Protein AF-A0A6L5EXU1-F1 (afdb_monomer_lite)

Sequence (74 aa):
MIVLDSGGLYAFLDTDDADHEAESAAIDAIPSPFVLTPFVLAEVDYLAQRRLVAAAECAFLSGSTPSRRSPMAI

pLDDT: mean 85.16, std 16.46, range [32.62, 97.69]

Foldseek 3Di:
DEEDALVLVLLCVQPPRPCNVVSVVVVVPDDDDYDYDPVSVVSNVVCCVVPVVVVCVVCVVVVHHDDCPDPDDD

Secondary structure (DSSP, 8-state):
-EEPPHHHHHHHH-TTSTTHHHHHHHHHHSPSPEE--HHHHHHHHHHIIIIIIHHHHHHHHTTPPP--PPPPP-

Structure (mmCIF, N/CA/C/O backbone):
data_AF-A0A6L5EXU1-F1
#
_entry.id   AF-A0A6L5EXU1-F1
#
loop_
_atom_site.group_PDB
_atom_site.id
_atom_site.type_symbol
_atom_site.label_atom_id
_atom_site.label_alt_id
_atom_site.label_comp_id
_atom_site.label_asym_id
_atom_site.label_entity_id
_atom_site.label_seq_id
_atom_site.pdbx_PDB_ins_code
_atom_site.Cartn_x
_atom_site.Cartn_y
_atom_site.Cartn_z
_atom_site.occupancy
_atom_site.B_iso_or_equiv
_atom_site.auth_seq_id
_atom_site.auth_comp_id
_atom_site.auth_asym_id
_atom_site.auth_atom_id
_atom_site.pdbx_PDB_model_num
ATOM 1 N N . MET A 1 1 ? -8.634 2.655 16.816 1.00 82.06 1 MET A N 1
ATOM 2 C CA . MET A 1 1 ? -8.527 3.721 15.799 1.00 82.06 1 MET A CA 1
ATOM 3 C C . MET A 1 1 ? -7.061 3.895 15.479 1.00 82.06 1 MET A C 1
ATOM 5 O O . MET A 1 1 ? -6.307 4.244 16.380 1.00 82.06 1 MET A O 1
ATOM 9 N N . ILE A 1 2 ? -6.676 3.600 14.242 1.00 92.12 2 ILE A N 1
ATOM 10 C CA . ILE A 1 2 ? -5.298 3.712 13.753 1.00 92.12 2 ILE A CA 1
ATOM 11 C C . ILE A 1 2 ? -5.285 4.713 12.602 1.00 92.12 2 ILE A C 1
ATOM 13 O O . ILE A 1 2 ? -6.181 4.700 11.757 1.00 92.12 2 ILE A O 1
ATOM 17 N N . VAL A 1 3 ? -4.300 5.606 12.610 1.00 93.75 3 VAL A N 1
ATOM 18 C CA . VAL A 1 3 ? -4.034 6.510 11.490 1.00 93.75 3 VAL A CA 1
ATOM 19 C C . VAL A 1 3 ? -3.047 5.803 10.581 1.00 93.75 3 VAL A C 1
ATOM 21 O O . VAL A 1 3 ? -1.997 5.374 11.050 1.00 93.75 3 VAL A O 1
ATOM 24 N N . LEU A 1 4 ? -3.404 5.666 9.311 1.00 95.31 4 LEU A N 1
ATOM 25 C CA . LEU A 1 4 ? -2.530 5.074 8.310 1.00 95.31 4 LEU A CA 1
ATOM 26 C C . LEU A 1 4 ? -1.577 6.142 7.778 1.00 95.31 4 LEU A C 1
ATOM 28 O O . LEU A 1 4 ? -1.998 7.270 7.496 1.00 95.31 4 LEU A O 1
ATOM 32 N N . ASP A 1 5 ? -0.310 5.778 7.632 1.00 95.88 5 ASP A N 1
ATOM 33 C CA . ASP A 1 5 ? 0.670 6.567 6.896 1.00 95.88 5 ASP A CA 1
ATOM 34 C C . ASP A 1 5 ? 0.836 6.047 5.461 1.00 95.88 5 ASP A C 1
ATOM 36 O O . ASP A 1 5 ? 0.302 5.001 5.083 1.00 95.88 5 ASP A O 1
ATOM 40 N N . SER A 1 6 ? 1.551 6.816 4.644 1.00 96.69 6 SER A N 1
ATOM 41 C CA . SER A 1 6 ? 1.752 6.509 3.229 1.00 96.69 6 SER A CA 1
ATOM 42 C C . SER A 1 6 ? 2.672 5.313 2.993 1.00 96.69 6 SER A C 1
ATOM 44 O O . SER A 1 6 ? 2.493 4.615 2.003 1.00 96.69 6 SER A O 1
ATOM 46 N N . GLY A 1 7 ? 3.654 5.079 3.866 1.00 95.19 7 GLY A N 1
ATOM 47 C CA . GLY A 1 7 ? 4.635 4.005 3.725 1.00 95.19 7 GLY A CA 1
ATOM 48 C C . GLY A 1 7 ? 4.014 2.639 3.985 1.00 95.19 7 GLY A C 1
ATOM 49 O O . GLY A 1 7 ? 4.062 1.783 3.105 1.00 95.19 7 GLY A O 1
ATOM 50 N N . GLY A 1 8 ? 3.355 2.474 5.136 1.00 94.88 8 GLY A N 1
ATOM 51 C CA . GLY A 1 8 ? 2.652 1.233 5.474 1.00 94.88 8 GLY A CA 1
ATOM 52 C C . GLY A 1 8 ? 1.536 0.924 4.475 1.00 94.88 8 GLY A C 1
ATOM 53 O O . GLY A 1 8 ? 1.419 -0.200 3.991 1.00 94.88 8 GLY A O 1
ATOM 54 N N . LEU A 1 9 ? 0.771 1.944 4.057 1.00 95.19 9 LEU A N 1
ATOM 55 C CA . LEU A 1 9 ? -0.261 1.750 3.037 1.00 95.19 9 LEU A CA 1
ATOM 56 C C . LEU A 1 9 ? 0.329 1.413 1.657 1.00 95.19 9 LEU A C 1
ATOM 58 O O . LEU A 1 9 ? -0.260 0.616 0.932 1.00 95.19 9 LEU A O 1
ATOM 62 N N . TYR A 1 10 ? 1.470 1.991 1.275 1.00 95.75 10 TYR A N 1
ATOM 63 C CA . TYR A 1 10 ? 2.131 1.659 0.012 1.00 95.75 10 TYR A CA 1
ATOM 64 C C . TYR A 1 10 ? 2.671 0.221 0.017 1.00 95.75 10 TYR A C 1
ATOM 66 O O . TYR A 1 10 ? 2.388 -0.515 -0.925 1.00 95.75 10 TYR A O 1
ATOM 74 N N . ALA A 1 11 ? 3.369 -0.202 1.076 1.00 95.50 11 ALA A N 1
ATOM 75 C CA . ALA A 1 11 ? 3.874 -1.573 1.213 1.00 95.50 11 ALA A CA 1
ATOM 76 C C . ALA A 1 11 ? 2.732 -2.606 1.262 1.00 95.50 11 ALA A C 1
ATOM 78 O O . ALA A 1 11 ? 2.820 -3.674 0.660 1.00 95.50 11 ALA A O 1
ATOM 79 N N . PHE A 1 12 ? 1.600 -2.264 1.884 1.00 94.69 12 PHE A N 1
ATOM 80 C CA . PHE A 1 12 ? 0.390 -3.085 1.808 1.00 94.69 12 PHE A CA 1
ATOM 81 C C . PHE A 1 12 ? -0.150 -3.240 0.372 1.00 94.69 12 PHE A C 1
ATOM 83 O O . PHE A 1 12 ? -0.675 -4.292 0.023 1.00 94.69 12 PHE A O 1
ATOM 90 N N . LEU A 1 13 ? -0.037 -2.217 -0.480 1.00 92.06 13 LEU A N 1
ATOM 91 C CA . LEU A 1 13 ? -0.533 -2.261 -1.864 1.00 92.06 13 LEU A CA 1
ATOM 92 C C . LEU A 1 13 ? 0.440 -2.934 -2.846 1.00 92.06 13 LEU A C 1
ATOM 94 O O . LEU A 1 13 ? -0.001 -3.491 -3.853 1.00 92.06 13 LEU A O 1
ATOM 98 N N . ASP A 1 14 ? 1.742 -2.852 -2.587 1.00 92.12 14 ASP A N 1
ATOM 99 C CA . ASP A 1 14 ? 2.799 -3.413 -3.426 1.00 92.12 14 ASP A CA 1
ATOM 100 C C . ASP A 1 14 ? 3.112 -4.858 -3.016 1.00 92.12 14 ASP A C 1
ATOM 102 O O . ASP A 1 14 ? 3.814 -5.103 -2.042 1.00 92.12 14 ASP A O 1
ATOM 106 N N . THR A 1 15 ? 2.610 -5.840 -3.767 1.00 90.06 15 THR A N 1
ATOM 107 C CA . THR A 1 15 ? 2.790 -7.268 -3.440 1.00 90.06 15 THR A CA 1
ATOM 108 C C . THR A 1 15 ? 4.235 -7.761 -3.534 1.00 90.06 15 THR A C 1
ATOM 110 O O . THR A 1 15 ? 4.526 -8.866 -3.074 1.00 90.06 15 THR A O 1
ATOM 113 N N . ASP A 1 16 ? 5.117 -6.991 -4.175 1.00 88.75 16 ASP A N 1
ATOM 114 C CA . ASP A 1 16 ? 6.541 -7.310 -4.296 1.00 88.75 16 ASP A CA 1
ATOM 115 C C . ASP A 1 16 ? 7.400 -6.524 -3.281 1.00 88.75 16 ASP A C 1
ATOM 117 O O . ASP A 1 16 ? 8.620 -6.714 -3.236 1.00 88.75 16 ASP A O 1
ATOM 121 N N . ASP A 1 17 ? 6.788 -5.672 -2.447 1.00 92.38 17 ASP A N 1
ATOM 122 C CA . ASP A 1 17 ? 7.476 -4.987 -1.353 1.00 92.38 17 ASP A CA 1
ATOM 123 C C . ASP A 1 17 ? 7.873 -5.984 -0.252 1.00 92.38 17 ASP A C 1
ATOM 125 O O . ASP A 1 17 ? 7.151 -6.933 0.068 1.00 92.38 17 ASP A O 1
ATOM 129 N N . ALA A 1 18 ? 9.055 -5.779 0.330 1.00 95.12 18 ALA A N 1
ATOM 130 C CA . ALA A 1 18 ? 9.603 -6.665 1.351 1.00 95.12 18 ALA A CA 1
ATOM 131 C C . ALA A 1 18 ? 8.729 -6.718 2.615 1.00 95.12 18 ALA A C 1
ATOM 133 O O . ALA A 1 18 ? 8.712 -7.749 3.293 1.00 95.12 18 ALA A O 1
ATOM 134 N N . ASP A 1 19 ? 7.997 -5.639 2.902 1.00 96.19 19 ASP A N 1
ATOM 135 C CA . ASP A 1 19 ? 7.158 -5.510 4.093 1.00 96.19 19 ASP A CA 1
ATOM 136 C C . ASP A 1 19 ? 5.674 -5.839 3.826 1.00 96.19 19 ASP A C 1
ATOM 138 O O . ASP A 1 19 ? 4.865 -5.818 4.755 1.00 96.19 19 ASP A O 1
ATOM 142 N N . HIS A 1 20 ? 5.305 -6.228 2.595 1.00 94.81 20 HIS A N 1
ATOM 143 C CA . HIS A 1 20 ? 3.914 -6.488 2.193 1.00 94.81 20 HIS A CA 1
ATOM 144 C C . HIS A 1 20 ? 3.167 -7.455 3.124 1.00 94.81 20 HIS A C 1
ATOM 146 O O . HIS A 1 20 ? 2.047 -7.185 3.565 1.00 94.81 20 HIS A O 1
ATOM 152 N N . GLU A 1 21 ? 3.790 -8.589 3.448 1.00 96.69 21 GLU A N 1
ATOM 153 C CA . GLU A 1 21 ? 3.192 -9.622 4.305 1.00 96.69 21 GLU A CA 1
ATOM 154 C C . GLU A 1 21 ? 3.032 -9.133 5.754 1.00 96.69 21 GLU A C 1
ATOM 156 O O . GLU A 1 21 ? 2.045 -9.449 6.420 1.00 96.69 21 GLU A O 1
ATOM 161 N N . ALA A 1 22 ? 3.987 -8.337 6.247 1.00 96.25 22 ALA A N 1
ATOM 162 C CA . ALA A 1 22 ? 3.944 -7.790 7.599 1.00 96.25 22 ALA A CA 1
ATOM 163 C C . ALA A 1 22 ? 2.830 -6.741 7.741 1.00 96.25 22 ALA A C 1
ATOM 165 O O . ALA A 1 22 ? 2.058 -6.795 8.700 1.00 96.25 22 ALA A O 1
ATOM 166 N N . GLU A 1 23 ? 2.707 -5.839 6.766 1.00 95.56 23 GLU A N 1
ATOM 167 C CA . GLU A 1 23 ? 1.658 -4.815 6.739 1.00 95.56 23 GLU A CA 1
ATOM 168 C C . GLU A 1 23 ? 0.266 -5.421 6.519 1.00 95.56 23 GLU A C 1
ATOM 170 O O . GLU A 1 23 ? -0.694 -5.022 7.182 1.00 95.56 23 GLU A O 1
ATOM 175 N N . SER A 1 24 ? 0.149 -6.448 5.669 1.00 95.44 24 SER A N 1
ATOM 176 C CA . SER A 1 24 ? -1.110 -7.183 5.473 1.00 95.44 24 SER A CA 1
ATOM 177 C C . SER A 1 24 ? -1.583 -7.841 6.768 1.00 95.44 24 SER A C 1
ATOM 179 O O . SER A 1 24 ? -2.721 -7.634 7.194 1.00 95.44 24 SER A O 1
ATOM 181 N N . ALA A 1 25 ? -0.686 -8.548 7.461 1.00 95.88 25 ALA A N 1
ATOM 182 C CA . ALA A 1 25 ? -1.001 -9.154 8.751 1.00 95.88 25 ALA A CA 1
ATOM 183 C C . ALA A 1 25 ? -1.366 -8.108 9.820 1.00 95.88 25 ALA A C 1
ATOM 185 O O . ALA A 1 25 ? -2.240 -8.354 10.655 1.00 95.88 25 ALA A O 1
ATOM 186 N N . ALA A 1 26 ? -0.717 -6.939 9.807 1.00 93.75 26 ALA A N 1
ATOM 187 C CA . ALA A 1 26 ? -1.037 -5.849 10.721 1.00 93.75 26 ALA A CA 1
ATOM 188 C C . ALA A 1 26 ? -2.443 -5.285 10.462 1.00 93.75 26 ALA A C 1
ATOM 190 O O . ALA A 1 26 ? -3.216 -5.127 11.409 1.00 93.75 26 ALA A O 1
ATOM 191 N N . ILE A 1 27 ? -2.797 -5.028 9.199 1.00 92.62 27 ILE A N 1
ATOM 192 C CA . ILE A 1 27 ? -4.128 -4.538 8.816 1.00 92.62 27 ILE A CA 1
ATOM 193 C C . ILE A 1 27 ? -5.217 -5.541 9.206 1.00 92.62 27 ILE A C 1
ATOM 195 O O . ILE A 1 27 ? -6.214 -5.135 9.803 1.00 92.62 27 ILE A O 1
ATOM 199 N N . ASP A 1 28 ? -5.006 -6.836 8.964 1.00 93.56 28 ASP A N 1
ATOM 200 C CA . ASP A 1 28 ? -5.983 -7.877 9.310 1.00 93.56 28 ASP A CA 1
ATOM 201 C C . ASP A 1 28 ? -6.173 -8.043 10.826 1.00 93.56 28 ASP A C 1
ATOM 203 O O . ASP A 1 28 ? -7.270 -8.349 11.301 1.00 93.56 28 ASP A O 1
ATOM 207 N N . ALA A 1 29 ? -5.115 -7.829 11.613 1.00 94.25 29 ALA A N 1
ATOM 208 C CA . ALA A 1 29 ? -5.162 -7.956 13.067 1.00 94.25 29 ALA A CA 1
ATO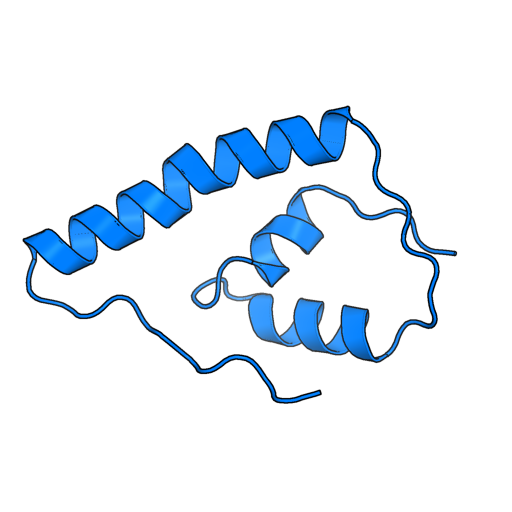M 209 C C . ALA A 1 29 ? -5.804 -6.746 13.769 1.00 94.25 29 ALA A C 1
ATOM 211 O O . ALA A 1 29 ? -6.232 -6.856 14.925 1.00 94.25 29 ALA A O 1
ATOM 212 N N . ILE A 1 30 ? -5.849 -5.579 13.118 1.00 91.50 30 ILE A N 1
ATOM 213 C CA . ILE A 1 30 ? -6.300 -4.335 13.743 1.00 91.50 30 ILE A CA 1
ATOM 214 C C . ILE A 1 30 ? -7.809 -4.141 13.537 1.00 91.50 30 ILE A C 1
ATOM 216 O O . ILE A 1 30 ? -8.283 -4.005 12.409 1.00 91.50 30 ILE A O 1
ATOM 220 N N . PRO A 1 31 ? -8.595 -4.003 14.620 1.00 86.31 31 PRO A N 1
ATOM 221 C CA . PRO A 1 31 ? -10.004 -3.677 14.489 1.00 86.31 31 PRO A CA 1
ATOM 222 C C . PRO A 1 31 ? -10.193 -2.241 13.978 1.00 86.31 31 PRO A C 1
ATOM 224 O O . PRO A 1 31 ? -9.628 -1.277 14.509 1.00 86.31 31 PRO A O 1
ATOM 227 N N . SER A 1 32 ? -11.054 -2.107 12.967 1.00 83.25 32 SER A N 1
ATOM 228 C CA . SER A 1 32 ? -11.482 -0.827 12.389 1.00 83.25 32 SER A CA 1
ATOM 229 C C . SER A 1 32 ? -12.053 0.135 13.462 1.00 83.25 32 SER A C 1
ATOM 231 O O . SER A 1 32 ? -12.560 -0.325 14.492 1.00 83.25 32 SER A O 1
ATOM 233 N N . PRO A 1 33 ? -11.996 1.472 13.268 1.00 91.94 33 PRO A N 1
ATOM 234 C CA . PRO A 1 33 ? -11.744 2.173 12.005 1.00 91.94 33 PRO A CA 1
ATOM 235 C C . PRO A 1 33 ? -10.277 2.560 11.754 1.00 91.94 33 PRO A C 1
ATOM 237 O O . PRO A 1 33 ? -9.548 2.950 12.677 1.00 91.94 33 PRO A O 1
ATOM 240 N N . PHE A 1 34 ? -9.906 2.530 10.470 1.00 94.88 34 PHE A N 1
ATOM 241 C CA . PHE A 1 34 ? -8.703 3.154 9.921 1.00 94.88 34 PHE A CA 1
ATOM 242 C C . PHE A 1 34 ? -9.000 4.590 9.486 1.00 94.88 34 PHE A C 1
ATOM 244 O O . PHE A 1 34 ? -10.062 4.871 8.929 1.00 94.88 34 PHE A O 1
ATOM 251 N N . VAL A 1 35 ? -8.063 5.499 9.744 1.00 95.31 35 VAL A N 1
ATOM 252 C CA . VAL A 1 35 ? -8.181 6.920 9.403 1.00 95.31 35 VAL A CA 1
ATOM 253 C C . VAL A 1 35 ? -7.101 7.289 8.399 1.00 95.31 35 VAL A C 1
ATOM 255 O O . VAL A 1 35 ? -5.918 7.066 8.642 1.00 95.31 35 VAL A O 1
ATOM 258 N N . LEU A 1 36 ? -7.523 7.903 7.295 1.00 94.75 36 LEU A N 1
ATOM 259 C CA . LEU A 1 36 ? -6.655 8.438 6.253 1.00 94.75 36 LEU A CA 1
ATOM 260 C C . LEU A 1 36 ? -6.833 9.946 6.153 1.00 94.75 36 LEU A C 1
ATOM 262 O O . LEU A 1 36 ? -7.952 10.461 6.201 1.00 94.75 36 LEU A O 1
ATOM 266 N N . THR A 1 37 ? -5.723 10.656 5.976 1.00 97.00 37 THR A N 1
ATOM 267 C CA . THR A 1 37 ? -5.763 12.076 5.620 1.00 97.00 37 THR A CA 1
ATOM 268 C C . THR A 1 37 ? -5.750 12.232 4.096 1.00 97.00 37 THR A C 1
ATOM 270 O O . THR A 1 37 ? -5.202 11.374 3.398 1.00 97.00 37 THR A O 1
ATOM 273 N N . PRO A 1 38 ? -6.274 13.344 3.549 1.00 97.50 38 PRO A N 1
ATOM 274 C CA . PRO A 1 38 ? -6.152 13.633 2.120 1.00 97.50 38 PRO A CA 1
ATOM 275 C C . PRO A 1 38 ? -4.699 13.703 1.622 1.00 97.50 38 PRO A C 1
ATOM 277 O O . PRO A 1 38 ? -4.445 13.402 0.462 1.00 97.50 38 PRO A O 1
ATOM 280 N N . PHE A 1 39 ? -3.744 14.074 2.484 1.00 97.12 39 PHE A N 1
ATOM 281 C CA . PHE A 1 39 ? -2.324 14.129 2.122 1.00 97.12 39 PHE A CA 1
ATOM 282 C C . PHE A 1 39 ? -1.713 12.738 1.957 1.00 97.12 39 PHE A C 1
ATOM 284 O O . PHE A 1 39 ? -1.027 12.505 0.968 1.00 97.12 39 PHE A O 1
ATOM 291 N N . VAL A 1 40 ? -2.025 11.810 2.870 1.00 97.06 40 VAL A N 1
ATOM 292 C CA . VAL A 1 40 ? -1.606 10.403 2.749 1.00 97.06 40 VAL A CA 1
ATOM 293 C C . VAL A 1 40 ? -2.189 9.790 1.477 1.00 97.06 40 VAL A C 1
ATOM 295 O O . VAL A 1 40 ? -1.478 9.142 0.718 1.00 97.06 40 VAL A O 1
ATOM 298 N N . LEU A 1 41 ? -3.464 10.066 1.183 1.00 96.25 41 LEU A N 1
ATOM 299 C CA . LEU A 1 41 ? -4.092 9.590 -0.049 1.00 96.25 41 LEU A CA 1
ATOM 300 C C . LEU A 1 41 ? -3.398 10.137 -1.308 1.00 96.25 41 LEU A C 1
ATOM 302 O O . LEU A 1 41 ? -3.128 9.375 -2.230 1.00 96.25 41 LEU A O 1
ATOM 306 N N . ALA A 1 42 ? -3.095 11.438 -1.344 1.00 97.12 42 ALA A N 1
ATOM 307 C CA . ALA A 1 42 ? -2.418 12.063 -2.481 1.00 97.12 42 ALA A CA 1
ATOM 308 C C . ALA A 1 42 ? -0.990 11.529 -2.686 1.00 97.12 42 ALA A C 1
ATOM 310 O O . ALA A 1 42 ? -0.545 11.358 -3.820 1.00 97.12 42 ALA A O 1
ATOM 311 N N . GLU A 1 43 ? -0.267 11.257 -1.600 1.00 97.69 43 GLU A N 1
ATOM 312 C CA . GLU A 1 43 ? 1.073 10.679 -1.672 1.00 97.69 43 GLU A CA 1
ATOM 313 C C . GLU A 1 43 ? 1.041 9.234 -2.181 1.00 97.69 43 GLU A C 1
ATOM 315 O O . GLU A 1 43 ? 1.798 8.895 -3.092 1.00 97.69 43 GLU A O 1
ATOM 320 N N . VAL A 1 44 ? 0.138 8.403 -1.654 1.00 96.69 44 VAL A N 1
ATOM 321 C CA . VAL A 1 44 ? -0.021 7.011 -2.101 1.00 96.69 44 VAL A CA 1
ATOM 322 C C . VAL A 1 44 ? -0.455 6.944 -3.565 1.00 96.69 44 VAL A C 1
ATOM 324 O O . VAL A 1 44 ? 0.104 6.147 -4.314 1.00 96.69 44 VAL A O 1
ATOM 327 N N . ASP A 1 45 ? -1.368 7.814 -4.007 1.00 94.69 45 ASP A N 1
ATOM 328 C CA . ASP A 1 45 ? -1.755 7.930 -5.420 1.00 94.69 45 ASP A CA 1
ATOM 329 C C . ASP A 1 45 ? -0.545 8.238 -6.320 1.00 94.69 45 ASP A C 1
ATOM 331 O O . ASP A 1 45 ? -0.275 7.529 -7.295 1.00 94.69 45 ASP A O 1
ATOM 335 N N . TYR A 1 46 ? 0.251 9.242 -5.946 1.00 95.31 46 TYR A N 1
ATOM 336 C CA . TYR A 1 46 ? 1.462 9.605 -6.679 1.00 95.31 46 TYR A CA 1
ATOM 337 C C . TYR A 1 46 ? 2.489 8.461 -6.729 1.00 95.31 46 TYR A C 1
ATOM 339 O O . TYR A 1 46 ? 3.072 8.193 -7.787 1.00 95.31 46 TYR A O 1
ATOM 347 N N . LEU A 1 47 ? 2.723 7.776 -5.606 1.00 93.94 47 LEU A N 1
ATOM 348 C CA . LEU A 1 47 ? 3.672 6.663 -5.532 1.00 93.94 47 LEU A CA 1
ATOM 349 C C . LEU A 1 47 ? 3.196 5.457 -6.348 1.00 93.94 47 LEU A C 1
ATOM 351 O O . LEU A 1 47 ? 3.985 4.904 -7.118 1.00 93.94 47 LEU A O 1
ATOM 355 N N . ALA A 1 48 ? 1.917 5.090 -6.244 1.00 90.50 48 ALA A N 1
ATOM 356 C CA . ALA A 1 48 ? 1.332 3.976 -6.985 1.00 90.50 48 ALA A CA 1
ATOM 357 C C . ALA A 1 48 ? 1.435 4.192 -8.502 1.00 90.50 48 ALA A C 1
ATOM 359 O O . ALA A 1 48 ? 1.895 3.305 -9.226 1.00 90.50 48 ALA A O 1
ATOM 360 N N . GLN A 1 49 ? 1.104 5.393 -8.986 1.00 90.94 49 GLN A N 1
ATOM 361 C CA . GLN A 1 49 ? 1.239 5.731 -10.406 1.00 90.94 49 GLN A CA 1
ATOM 362 C C . GLN A 1 49 ? 2.693 5.663 -10.886 1.00 90.94 49 GLN A C 1
ATOM 364 O O . GLN A 1 49 ? 2.964 5.200 -11.992 1.00 90.94 49 GLN A O 1
ATOM 369 N N . ARG A 1 50 ? 3.653 6.113 -10.071 1.00 90.44 50 ARG A N 1
ATOM 370 C CA . ARG A 1 50 ? 5.061 6.170 -10.490 1.00 90.44 50 ARG A CA 1
ATOM 371 C C . ARG A 1 50 ? 5.820 4.862 -10.373 1.00 90.44 50 ARG A C 1
ATOM 373 O O . ARG A 1 50 ? 6.824 4.711 -11.064 1.00 90.44 50 ARG A O 1
ATOM 380 N N . ARG A 1 51 ? 5.416 3.977 -9.467 1.00 87.44 51 ARG A N 1
ATOM 381 C CA . ARG A 1 51 ? 6.197 2.784 -9.124 1.00 87.44 51 ARG A CA 1
ATOM 382 C C . ARG A 1 51 ? 5.463 1.500 -9.463 1.00 87.44 51 ARG A C 1
ATOM 384 O O . ARG A 1 51 ? 6.031 0.686 -10.176 1.00 87.44 51 ARG A O 1
ATOM 391 N N . LEU A 1 52 ? 4.201 1.360 -9.061 1.00 85.44 52 LEU A N 1
ATOM 392 C CA . LEU A 1 52 ? 3.435 0.133 -9.303 1.00 85.44 52 LEU A CA 1
ATOM 393 C C . LEU A 1 52 ? 2.998 0.018 -10.758 1.00 85.44 52 LEU A C 1
ATOM 395 O O . LEU A 1 52 ? 3.235 -1.005 -11.396 1.00 85.44 52 LEU A O 1
ATOM 399 N N . VAL A 1 53 ? 2.412 1.083 -11.314 1.00 82.38 53 VAL A N 1
ATOM 400 C CA . VAL A 1 53 ? 1.997 1.086 -12.727 1.00 82.38 53 VAL A CA 1
ATOM 401 C C . VAL A 1 53 ? 3.219 0.974 -13.635 1.00 82.38 53 VAL A C 1
ATOM 403 O O . VAL A 1 53 ? 3.238 0.126 -14.521 1.00 82.38 53 VAL A O 1
ATOM 406 N N . ALA A 1 54 ? 4.274 1.747 -13.365 1.00 79.94 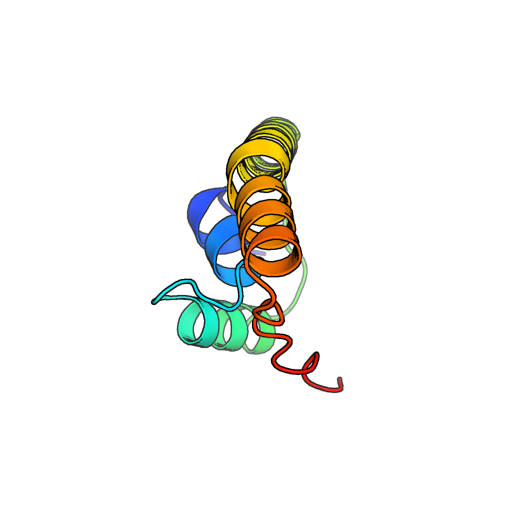54 ALA A N 1
ATOM 407 C CA . ALA A 1 54 ? 5.514 1.678 -14.136 1.00 79.94 54 ALA A CA 1
ATOM 408 C C . ALA A 1 54 ? 6.175 0.287 -14.074 1.00 79.94 54 ALA A C 1
ATOM 410 O O . ALA A 1 54 ? 6.646 -0.215 -15.096 1.00 79.94 54 ALA A O 1
ATOM 411 N N . ALA A 1 55 ? 6.189 -0.362 -12.903 1.00 77.62 55 ALA A N 1
ATOM 412 C CA . ALA A 1 55 ? 6.695 -1.726 -12.761 1.00 77.62 55 ALA A CA 1
ATOM 413 C C . ALA A 1 55 ? 5.826 -2.738 -13.522 1.00 77.62 55 ALA A C 1
ATOM 415 O O . ALA A 1 55 ? 6.362 -3.586 -14.236 1.00 77.62 55 ALA A O 1
ATOM 416 N N . ALA A 1 56 ? 4.498 -2.619 -13.434 1.00 76.81 56 ALA A N 1
ATOM 417 C CA . ALA A 1 56 ? 3.565 -3.481 -14.156 1.00 76.81 56 ALA A CA 1
ATOM 418 C C . ALA A 1 56 ? 3.700 -3.336 -15.682 1.00 76.81 56 ALA A C 1
ATOM 420 O O . ALA A 1 56 ? 3.718 -4.342 -16.395 1.00 76.81 56 ALA A O 1
ATOM 421 N N . GLU A 1 57 ? 3.853 -2.107 -16.182 1.00 78.44 57 GLU A N 1
ATOM 422 C CA . GLU A 1 57 ? 4.131 -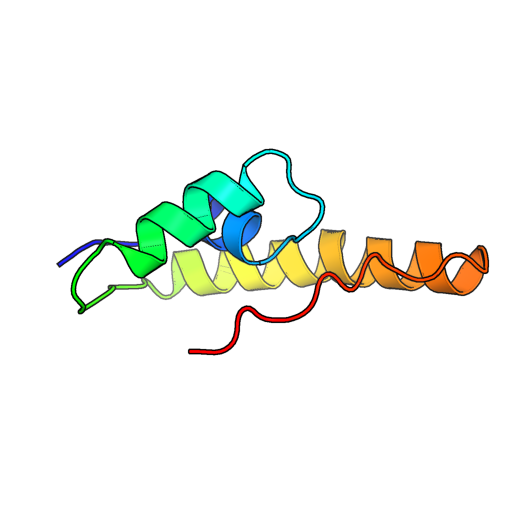1.826 -17.594 1.00 78.44 57 GLU A CA 1
ATOM 423 C C . GLU A 1 57 ? 5.468 -2.433 -18.032 1.00 78.44 57 GLU A C 1
ATOM 425 O O . GLU A 1 57 ? 5.524 -3.125 -19.049 1.00 78.44 57 GLU A O 1
ATOM 430 N N . CYS A 1 58 ? 6.539 -2.240 -17.255 1.00 78.88 58 CYS A N 1
ATOM 431 C CA . CYS A 1 58 ? 7.848 -2.821 -17.557 1.00 78.88 58 CYS A CA 1
ATOM 432 C C . CYS A 1 58 ? 7.810 -4.353 -17.588 1.00 78.88 58 CYS A C 1
ATOM 434 O O . CYS A 1 58 ? 8.393 -4.954 -18.494 1.00 78.88 58 CYS A O 1
ATOM 436 N N . ALA A 1 59 ? 7.119 -4.985 -16.634 1.00 79.69 59 ALA A N 1
ATOM 437 C CA . ALA A 1 59 ? 6.946 -6.434 -16.600 1.00 79.69 59 ALA A CA 1
ATOM 438 C C . ALA A 1 59 ? 6.225 -6.922 -17.864 1.00 79.69 59 ALA A C 1
ATOM 440 O O . ALA A 1 59 ? 6.748 -7.767 -18.594 1.00 79.69 59 ALA A O 1
ATOM 441 N N . PHE A 1 60 ? 5.091 -6.293 -18.193 1.00 79.94 60 PHE A N 1
ATOM 442 C CA . PHE A 1 60 ? 4.321 -6.604 -19.394 1.00 79.94 60 PHE A CA 1
ATOM 443 C C . PHE A 1 60 ? 5.158 -6.478 -20.676 1.00 79.94 60 PHE A C 1
ATOM 445 O O . PHE A 1 60 ? 5.184 -7.403 -21.488 1.00 79.94 60 PHE A O 1
ATOM 452 N N . LEU A 1 61 ? 5.890 -5.371 -20.840 1.00 85.81 61 LEU A N 1
ATOM 453 C CA . LEU A 1 61 ? 6.750 -5.136 -22.007 1.00 85.81 61 LEU A CA 1
ATOM 454 C C . LEU A 1 61 ? 7.933 -6.111 -22.084 1.00 85.81 61 LEU A C 1
ATOM 456 O O . LEU A 1 61 ? 8.390 -6.435 -23.179 1.00 85.81 61 LEU A O 1
ATOM 460 N N . SER A 1 62 ? 8.409 -6.603 -20.941 1.00 87.19 62 SER A N 1
ATOM 461 C CA . SER A 1 62 ? 9.492 -7.591 -20.862 1.00 87.19 62 SER A CA 1
ATOM 462 C C . SER A 1 62 ? 9.004 -9.033 -21.042 1.00 87.19 62 SER A C 1
ATOM 464 O O . SER A 1 62 ? 9.814 -9.959 -21.043 1.00 87.19 62 SER A O 1
ATOM 466 N N . GLY A 1 63 ? 7.691 -9.247 -21.189 1.00 77.06 63 GLY A N 1
ATOM 467 C CA . GLY A 1 63 ? 7.085 -10.575 -21.287 1.00 77.06 63 GLY A CA 1
ATOM 468 C C . GLY A 1 63 ? 7.063 -11.350 -19.965 1.00 77.06 63 GLY A C 1
ATOM 469 O O . GLY A 1 63 ? 6.747 -12.540 -19.967 1.00 77.06 63 GLY A O 1
ATOM 470 N N . SER A 1 64 ? 7.379 -10.705 -18.839 1.00 72.88 64 SER A N 1
ATOM 471 C CA . SER A 1 64 ? 7.167 -11.268 -17.509 1.00 72.88 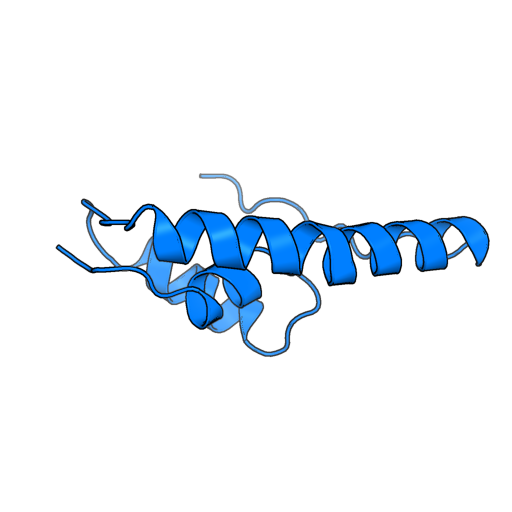64 SER A CA 1
ATOM 472 C C . SER A 1 64 ? 5.762 -10.911 -17.026 1.00 72.88 64 SER A C 1
ATOM 474 O O . SER A 1 64 ? 5.237 -9.827 -17.269 1.00 72.88 64 SER A O 1
ATOM 476 N N . THR A 1 65 ? 5.093 -11.845 -16.354 1.00 63.66 65 THR A N 1
ATOM 477 C CA . THR A 1 65 ? 3.823 -11.507 -15.706 1.00 63.66 65 THR A CA 1
ATOM 478 C C . THR A 1 65 ? 4.151 -10.726 -14.434 1.00 63.66 65 THR A C 1
ATOM 480 O O . THR A 1 65 ? 4.968 -11.225 -13.656 1.00 63.66 65 THR A O 1
ATOM 483 N N . PRO A 1 66 ? 3.560 -9.540 -14.191 1.00 60.81 66 PRO A N 1
ATOM 484 C CA . PRO A 1 66 ? 3.648 -8.926 -12.872 1.00 60.81 66 PRO A CA 1
ATOM 485 C C . PRO A 1 66 ? 3.121 -9.932 -11.843 1.00 60.81 66 PRO A C 1
ATOM 487 O O . PRO A 1 66 ? 2.129 -10.621 -12.103 1.00 60.81 66 PRO A O 1
ATOM 490 N N . SER A 1 67 ? 3.834 -10.069 -10.727 1.00 62.00 67 SER A N 1
ATOM 491 C CA . SER A 1 67 ? 3.575 -11.041 -9.664 1.00 62.00 67 SER A CA 1
ATOM 492 C C . SER A 1 67 ? 2.172 -10.829 -9.080 1.00 62.00 67 SER A C 1
ATOM 494 O O . SER A 1 67 ? 1.969 -10.101 -8.120 1.00 62.00 67 SER A O 1
ATOM 496 N N . ARG A 1 68 ? 1.146 -11.444 -9.681 1.00 56.84 68 ARG A N 1
ATOM 497 C CA . ARG A 1 68 ? -0.191 -11.542 -9.084 1.00 56.84 68 ARG A CA 1
ATOM 498 C C . ARG A 1 68 ? -0.140 -12.639 -8.030 1.00 56.84 68 ARG A C 1
ATOM 500 O O . ARG A 1 68 ? -0.532 -13.774 -8.304 1.00 56.84 68 ARG A O 1
ATOM 507 N N . ARG A 1 69 ? 0.328 -12.325 -6.823 1.00 51.47 69 ARG A N 1
ATOM 508 C CA . ARG A 1 69 ? -0.113 -13.103 -5.662 1.00 51.47 69 ARG A CA 1
ATOM 509 C C . ARG A 1 69 ? -1.559 -12.705 -5.375 1.00 51.47 69 ARG A C 1
ATOM 511 O O . ARG A 1 69 ? -1.907 -11.530 -5.371 1.00 51.47 69 ARG A O 1
ATOM 518 N N . SER A 1 70 ? -2.426 -13.711 -5.331 1.00 41.88 70 SER A N 1
ATOM 519 C CA . SER A 1 70 ? -3.879 -13.575 -5.227 1.00 41.88 70 SER A CA 1
ATOM 520 C C . SER A 1 70 ? -4.293 -12.682 -4.052 1.00 41.88 70 SER A C 1
ATOM 522 O O . SER A 1 70 ? -3.634 -12.739 -3.017 1.00 41.88 70 SER A O 1
ATOM 524 N N . PRO A 1 71 ? -5.411 -11.936 -4.147 1.00 39.12 71 PRO A N 1
ATOM 525 C CA . PRO A 1 71 ? -5.991 -11.318 -2.962 1.00 39.12 71 PRO A CA 1
ATOM 526 C C . PRO A 1 71 ? -6.332 -12.422 -1.957 1.00 39.12 71 PRO A C 1
ATOM 528 O O . PRO A 1 71 ? -6.957 -13.425 -2.326 1.00 39.12 71 PRO A O 1
ATOM 531 N N . MET A 1 72 ? -5.897 -12.253 -0.708 1.00 34.78 72 MET A N 1
ATOM 532 C CA . MET A 1 72 ? -6.330 -13.104 0.392 1.00 34.78 72 MET A CA 1
ATOM 533 C C . MET A 1 72 ? -7.852 -12.973 0.491 1.00 34.78 72 MET A C 1
ATOM 535 O O . MET A 1 72 ? -8.388 -11.872 0.615 1.00 34.78 72 MET A O 1
ATOM 539 N N . ALA A 1 73 ? -8.555 -14.089 0.299 1.00 32.62 73 ALA A N 1
ATOM 540 C CA . ALA A 1 73 ? -9.999 -14.139 0.453 1.00 32.62 73 ALA A CA 1
ATOM 541 C C . ALA A 1 73 ? -10.342 -13.782 1.907 1.00 32.62 73 ALA A C 1
ATOM 543 O O . ALA A 1 73 ? -9.846 -14.440 2.821 1.00 32.62 73 ALA A O 1
ATOM 544 N N . ILE A 1 74 ? -11.155 -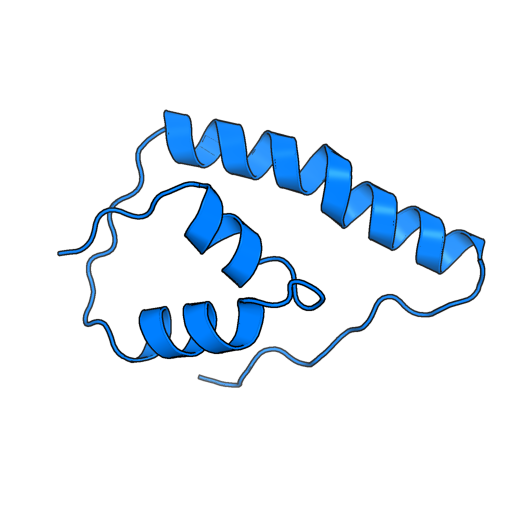12.736 2.077 1.00 36.59 74 ILE A N 1
ATOM 545 C CA . ILE A 1 74 ? -11.814 -12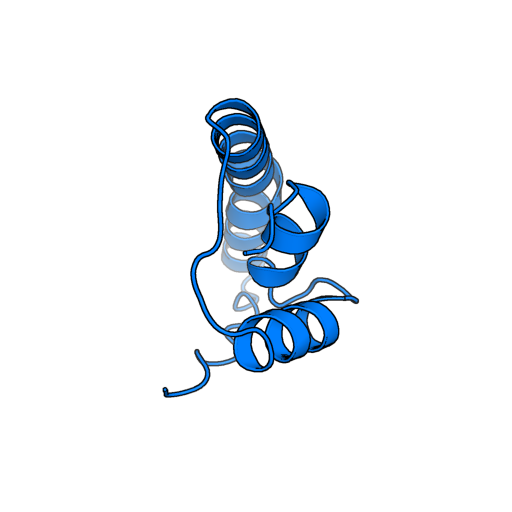.378 3.342 1.00 36.59 74 ILE A CA 1
ATOM 546 C C . ILE A 1 74 ? -12.907 -13.407 3.640 1.00 36.59 74 ILE A C 1
ATOM 548 O O . ILE A 1 74 ? -13.638 -13.764 2.683 1.00 36.59 74 ILE A O 1
#

Radius of gyration: 13.6 Å; chains: 1; bounding box: 21×28×38 Å